Protein AF-A0A451CQ13-F1 (afdb_monomer_lite)

Sequence (108 aa):
MARILNRMGYRLRKVLKAKPQKKVVETDAIFKNIKEKATEAKSDTSVKRLSIDCKATVKIGEYSRGGKTRGDNQAVDHDMGCTEKYTPFGILDEDYIRLFAREAEQGF

pLDDT: mean 75.02, std 13.02, range [35.97, 94.0]

Structure (mmCIF, N/CA/C/O backbone):
data_AF-A0A451CQ13-F1
#
_entry.id   AF-A0A451CQ13-F1
#
loop_
_atom_site.group_PDB
_atom_site.id
_atom_site.type_symbol
_atom_site.label_atom_id
_atom_site.label_alt_id
_atom_site.label_comp_id
_atom_site.label_asym_id
_atom_site.label_entity_id
_atom_site.label_seq_id
_atom_site.pdbx_PDB_ins_code
_atom_site.Cartn_x
_atom_site.Cartn_y
_atom_site.Cartn_z
_atom_site.occupancy
_atom_site.B_iso_or_equiv
_atom_site.auth_seq_id
_atom_site.auth_comp_id
_atom_site.auth_asym_id
_atom_site.auth_atom_id
_atom_site.pdbx_PDB_model_num
ATOM 1 N N . MET A 1 1 ? 8.790 -6.235 -41.677 1.00 59.25 1 MET A N 1
ATOM 2 C CA . MET A 1 1 ? 7.982 -7.195 -40.889 1.00 59.25 1 MET A CA 1
ATOM 3 C C . MET A 1 1 ? 6.470 -6.946 -40.979 1.00 59.25 1 MET A C 1
ATOM 5 O O . MET A 1 1 ? 5.743 -7.855 -41.355 1.00 59.25 1 MET A O 1
ATOM 9 N N . ALA A 1 2 ? 5.981 -5.722 -40.732 1.00 61.91 2 ALA A N 1
ATOM 10 C CA . ALA A 1 2 ? 4.540 -5.410 -40.733 1.00 61.91 2 ALA A CA 1
ATOM 11 C C . ALA A 1 2 ? 3.788 -5.745 -42.047 1.00 61.91 2 ALA A C 1
ATOM 13 O O . ALA A 1 2 ? 2.657 -6.217 -42.004 1.00 61.91 2 ALA A O 1
ATOM 14 N N . ARG A 1 3 ? 4.418 -5.571 -43.222 1.00 77.00 3 ARG A N 1
ATOM 15 C CA . ARG A 1 3 ? 3.813 -5.896 -44.534 1.00 77.00 3 ARG A CA 1
ATOM 16 C C . ARG A 1 3 ? 3.473 -7.385 -44.713 1.00 77.00 3 ARG A C 1
ATOM 18 O O . ARG A 1 3 ? 2.450 -7.689 -45.317 1.00 77.00 3 ARG A O 1
ATOM 25 N N . ILE A 1 4 ? 4.300 -8.291 -44.185 1.00 81.75 4 ILE A N 1
ATOM 26 C CA . ILE A 1 4 ? 4.092 -9.747 -44.300 1.00 81.75 4 ILE A CA 1
ATOM 27 C C . ILE A 1 4 ? 2.927 -10.173 -43.402 1.00 81.75 4 ILE A C 1
ATOM 29 O O . ILE A 1 4 ? 1.996 -10.822 -43.870 1.00 81.75 4 ILE A O 1
ATOM 33 N N . LEU A 1 5 ? 2.929 -9.711 -42.148 1.00 80.06 5 LEU A N 1
ATOM 34 C CA . LEU A 1 5 ? 1.867 -9.976 -41.172 1.00 80.06 5 LEU A CA 1
ATOM 35 C C . LEU A 1 5 ? 0.498 -9.481 -41.666 1.00 80.06 5 LEU A C 1
ATOM 37 O O . LEU A 1 5 ? -0.483 -10.220 -41.607 1.00 80.06 5 LEU A O 1
ATOM 41 N N . ASN A 1 6 ? 0.452 -8.283 -42.256 1.00 86.81 6 ASN A N 1
ATOM 42 C CA . ASN A 1 6 ? -0.771 -7.727 -42.837 1.00 86.81 6 ASN A CA 1
ATOM 43 C C . ASN A 1 6 ? -1.283 -8.540 -44.041 1.00 86.81 6 ASN A C 1
ATOM 45 O O . ASN A 1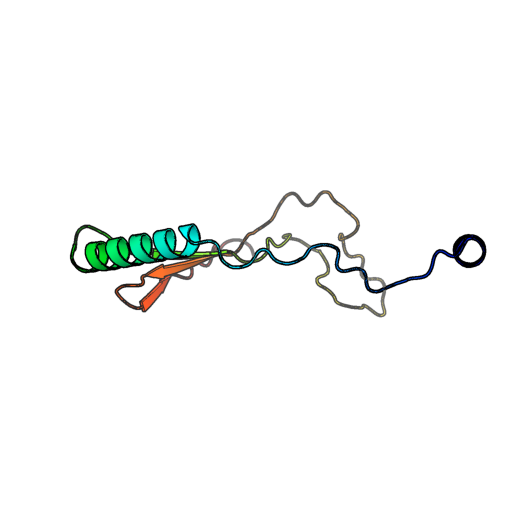 6 ? -2.495 -8.694 -44.190 1.00 86.81 6 ASN A O 1
ATOM 49 N N . ARG A 1 7 ? -0.386 -9.075 -44.889 1.00 87.12 7 ARG A N 1
ATOM 50 C CA . ARG A 1 7 ? -0.748 -9.926 -46.043 1.00 87.12 7 ARG A CA 1
ATOM 51 C C . ARG A 1 7 ? -1.281 -11.292 -45.609 1.00 87.12 7 ARG A C 1
ATOM 53 O O . ARG A 1 7 ? -2.152 -11.840 -46.269 1.00 87.12 7 ARG A O 1
ATOM 60 N N . MET A 1 8 ? -0.798 -11.799 -44.479 1.00 86.50 8 MET A N 1
ATOM 61 C CA . MET A 1 8 ? -1.299 -13.014 -43.829 1.00 86.50 8 MET A CA 1
ATOM 62 C C . MET A 1 8 ? -2.602 -12.778 -43.039 1.00 86.50 8 MET A C 1
ATOM 64 O O . MET A 1 8 ? -3.075 -13.672 -42.347 1.00 86.50 8 MET A O 1
ATOM 68 N N . GLY A 1 9 ? -3.192 -11.577 -43.119 1.00 84.25 9 GLY A N 1
ATOM 69 C CA . GLY A 1 9 ? -4.466 -11.249 -42.476 1.00 84.25 9 GLY A CA 1
ATOM 70 C C . GLY A 1 9 ? -4.366 -10.905 -40.986 1.00 84.25 9 GLY A C 1
ATOM 71 O O . GLY A 1 9 ? -5.390 -10.635 -40.350 1.00 84.25 9 GLY A O 1
ATOM 72 N N . TYR A 1 10 ? -3.159 -10.853 -40.414 1.00 82.50 10 TYR A N 1
ATOM 73 C CA . TYR A 1 10 ? -2.964 -10.384 -39.046 1.00 82.50 10 TYR A CA 1
ATOM 74 C C . TYR A 1 10 ? -3.073 -8.862 -39.015 1.00 82.50 10 TYR A C 1
ATOM 76 O 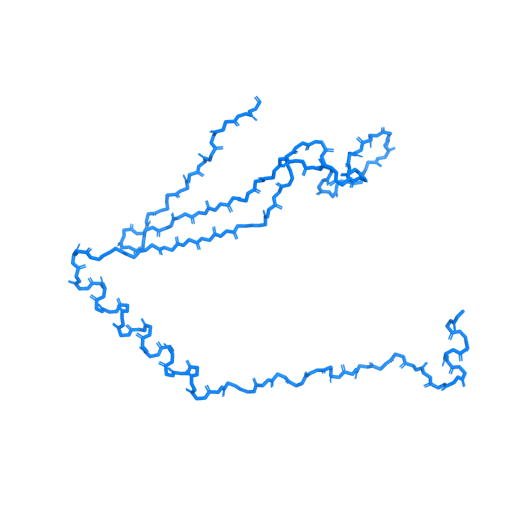O . TYR A 1 10 ? -2.245 -8.141 -39.565 1.00 82.50 10 TYR A O 1
ATOM 84 N N . ARG A 1 11 ? -4.127 -8.371 -38.366 1.00 81.69 11 ARG A N 1
ATOM 85 C CA . ARG A 1 11 ? -4.389 -6.948 -38.138 1.00 81.69 11 ARG A CA 1
ATOM 86 C C . ARG A 1 11 ? -4.549 -6.703 -36.648 1.00 81.69 11 ARG A C 1
ATOM 88 O O . ARG A 1 11 ? -5.105 -7.548 -35.943 1.00 81.69 11 ARG A O 1
ATOM 95 N N . LEU A 1 12 ? -4.109 -5.536 -36.183 1.00 76.75 12 LEU A N 1
ATOM 96 C CA . LEU A 1 12 ? -4.377 -5.086 -34.821 1.00 76.75 12 LEU A CA 1
ATOM 97 C C . LEU A 1 12 ? -5.893 -4.975 -34.633 1.00 76.75 12 LEU A C 1
ATOM 99 O O . LEU A 1 12 ? -6.555 -4.152 -35.259 1.00 76.75 12 LEU A O 1
ATOM 103 N N . ARG A 1 13 ? -6.445 -5.839 -33.787 1.00 75.88 13 ARG A N 1
ATOM 104 C CA . ARG A 1 13 ? -7.848 -5.813 -33.376 1.00 75.88 13 ARG A CA 1
ATOM 105 C C . ARG A 1 13 ? -7.892 -5.571 -31.878 1.00 75.88 13 ARG A C 1
ATOM 107 O O . ARG A 1 13 ? -7.047 -6.086 -31.148 1.00 75.88 13 ARG A O 1
ATOM 114 N N . LYS A 1 14 ? -8.886 -4.812 -31.412 1.00 74.44 14 LYS A N 1
ATOM 115 C CA . LYS A 1 14 ? -9.194 -4.751 -29.981 1.00 74.44 14 LYS A CA 1
ATOM 116 C C . LYS A 1 14 ? -9.679 -6.135 -29.556 1.00 74.44 14 LYS A C 1
ATOM 118 O O . LYS A 1 14 ? -10.825 -6.498 -29.788 1.00 74.44 14 LYS A O 1
ATOM 123 N N . VAL A 1 15 ? -8.772 -6.921 -28.993 1.00 69.44 15 VAL A N 1
ATOM 124 C CA . VAL A 1 15 ? -9.074 -8.206 -28.371 1.00 69.44 15 VAL A CA 1
ATOM 125 C C . VAL A 1 15 ? -9.272 -7.977 -26.880 1.00 69.44 15 VAL A C 1
ATOM 127 O O . VAL A 1 15 ? -8.403 -7.419 -26.208 1.00 69.44 15 VAL A O 1
ATOM 130 N N . LEU A 1 16 ? -10.421 -8.401 -26.355 1.00 67.12 16 LEU A N 1
ATOM 131 C CA . LEU A 1 16 ? -10.622 -8.513 -24.914 1.00 67.12 16 LEU A CA 1
ATOM 132 C C . LEU A 1 16 ? -9.749 -9.675 -24.430 1.00 67.12 16 LEU A C 1
ATOM 134 O O . LEU A 1 16 ? -10.156 -10.828 -24.520 1.00 67.12 16 LEU A O 1
ATOM 138 N N . LYS A 1 17 ? -8.521 -9.377 -23.983 1.00 69.12 17 LYS A N 1
ATOM 139 C CA . LYS A 1 17 ? -7.570 -10.406 -23.526 1.00 69.12 17 LYS A CA 1
ATOM 140 C C . LYS A 1 17 ? -8.103 -11.209 -22.335 1.00 69.12 17 LYS A C 1
ATOM 142 O O . LYS A 1 17 ? -7.812 -12.392 -22.229 1.00 69.12 17 LYS A O 1
ATOM 147 N N . ALA A 1 18 ? -8.897 -10.577 -21.475 1.00 67.00 18 ALA A N 1
ATOM 148 C CA . ALA A 1 18 ? -9.595 -11.218 -20.372 1.00 67.00 18 ALA A CA 1
ATOM 149 C C . ALA A 1 18 ? -10.933 -10.507 -20.142 1.00 67.00 18 ALA A C 1
ATOM 151 O O . ALA A 1 18 ? -10.999 -9.276 -20.183 1.00 67.00 18 ALA A O 1
ATOM 152 N N . LYS A 1 19 ? -12.003 -11.268 -19.895 1.00 68.25 19 LYS A N 1
ATOM 153 C CA . LYS A 1 19 ? -13.217 -10.707 -19.292 1.00 68.25 19 LYS A CA 1
ATOM 154 C C . LYS A 1 19 ? -12.940 -10.576 -17.791 1.00 68.25 19 LYS A C 1
ATOM 156 O O . LYS A 1 19 ? -12.556 -11.583 -17.197 1.00 68.25 19 LYS A O 1
ATOM 161 N N . PRO A 1 20 ? -13.110 -9.392 -17.177 1.00 66.75 20 PRO A N 1
ATOM 162 C CA . PRO A 1 20 ? -13.031 -9.262 -15.729 1.00 66.75 20 PRO A CA 1
ATOM 163 C C . PRO A 1 20 ? -14.002 -10.260 -15.104 1.00 66.75 20 PRO A C 1
ATOM 165 O O . PRO A 1 20 ? -15.175 -10.299 -15.491 1.00 66.75 20 PRO A O 1
ATOM 168 N N . GLN A 1 21 ? -13.521 -11.098 -14.190 1.00 68.31 21 GLN A N 1
ATOM 169 C CA . GLN A 1 21 ? -14.423 -11.951 -13.429 1.00 68.31 21 GLN A CA 1
ATOM 170 C C . GLN A 1 21 ? -15.335 -11.035 -12.609 1.00 68.31 21 GLN A C 1
ATOM 172 O O . GLN A 1 21 ? -14.866 -10.103 -11.953 1.00 68.31 21 GLN A O 1
ATOM 177 N N . LYS A 1 22 ? -16.654 -11.243 -12.715 1.00 70.69 22 LYS A N 1
ATOM 178 C CA . LYS A 1 22 ? -17.614 -10.532 -11.865 1.00 70.69 22 LYS A CA 1
ATOM 179 C C . LYS A 1 22 ? -17.293 -10.846 -10.402 1.00 70.69 22 LYS A C 1
ATOM 181 O O . LYS A 1 22 ? -16.784 -11.923 -10.105 1.00 70.69 22 LYS A O 1
ATOM 186 N N . LYS A 1 23 ? -17.598 -9.896 -9.515 1.00 72.38 23 LYS A N 1
ATOM 187 C CA . LYS A 1 23 ? -17.410 -10.029 -8.067 1.00 72.38 23 LYS A CA 1
ATOM 188 C C . LYS A 1 23 ? -17.946 -11.384 -7.587 1.00 72.38 23 LYS A C 1
ATOM 190 O O . LYS A 1 23 ? -19.094 -11.717 -7.876 1.00 72.38 23 LYS A O 1
ATOM 195 N N . VAL A 1 24 ? -17.097 -12.146 -6.905 1.00 80.69 24 VAL A N 1
ATOM 196 C CA . VAL A 1 24 ? -17.430 -13.467 -6.358 1.00 80.69 24 VAL A CA 1
ATOM 197 C C . VAL A 1 24 ? -17.987 -13.314 -4.937 1.00 80.69 24 VAL A C 1
ATOM 199 O O . VAL A 1 24 ? -17.655 -12.343 -4.252 1.00 80.69 24 VAL A O 1
ATOM 202 N N . VAL A 1 25 ? -18.846 -14.233 -4.492 1.00 80.06 25 VAL A N 1
ATOM 203 C CA . VAL A 1 25 ? -19.572 -14.138 -3.203 1.00 80.06 25 VAL A CA 1
ATOM 204 C C . VAL A 1 25 ? -18.606 -14.106 -2.011 1.00 80.06 25 VAL A C 1
ATOM 206 O O . VAL A 1 25 ? -18.831 -13.415 -1.019 1.00 80.06 25 VAL A O 1
ATOM 209 N N . GLU A 1 26 ? -17.467 -14.776 -2.146 1.00 86.56 26 GLU A N 1
ATOM 210 C CA . GLU A 1 26 ? -16.372 -14.819 -1.181 1.00 86.56 26 GLU A CA 1
ATOM 211 C C . GLU A 1 26 ? -15.806 -13.422 -0.897 1.00 86.56 26 GLU A C 1
ATOM 213 O O . GLU A 1 26 ? -15.391 -13.133 0.223 1.00 86.56 26 GLU A O 1
ATOM 218 N N . THR A 1 27 ? -15.844 -12.520 -1.884 1.00 84.56 27 THR A N 1
ATOM 219 C CA . THR A 1 27 ? -15.371 -11.139 -1.720 1.00 84.56 27 THR A CA 1
ATOM 220 C C . THR A 1 27 ? -16.207 -10.395 -0.676 1.00 84.56 27 THR A C 1
ATOM 222 O O . THR A 1 27 ? -15.663 -9.671 0.157 1.00 84.56 27 THR A O 1
ATOM 225 N N . ASP A 1 28 ? -17.528 -10.587 -0.686 1.00 87.00 28 ASP A N 1
ATOM 226 C CA . ASP A 1 28 ? -18.422 -9.947 0.282 1.00 87.00 28 ASP A CA 1
ATOM 227 C C . ASP A 1 28 ? -18.246 -10.531 1.689 1.00 87.00 28 ASP A C 1
ATOM 229 O O . ASP A 1 28 ? -18.251 -9.781 2.668 1.00 87.00 28 ASP A O 1
ATOM 233 N N . ALA A 1 29 ? -18.001 -11.841 1.795 1.00 91.31 29 ALA A N 1
ATOM 234 C CA . ALA A 1 29 ? -17.684 -12.494 3.064 1.00 91.31 29 ALA A CA 1
ATOM 235 C C . ALA A 1 29 ? -16.372 -11.966 3.678 1.00 91.31 29 ALA A C 1
ATOM 237 O O . ALA A 1 29 ? -16.330 -11.666 4.873 1.00 91.31 29 ALA A O 1
ATOM 238 N N . ILE A 1 30 ? -15.329 -11.772 2.861 1.00 92.19 30 ILE A N 1
ATOM 239 C CA . ILE A 1 30 ? -14.058 -11.170 3.293 1.00 92.19 30 ILE A CA 1
ATOM 240 C C . ILE A 1 30 ? -14.293 -9.754 3.830 1.00 92.19 30 ILE A C 1
ATOM 242 O O . ILE A 1 30 ? -13.851 -9.429 4.933 1.00 92.19 30 ILE A O 1
ATOM 246 N N . PHE A 1 31 ? -15.032 -8.915 3.097 1.00 91.94 31 PHE A N 1
ATOM 247 C CA . PHE A 1 31 ? -15.312 -7.548 3.542 1.00 91.94 31 PHE A CA 1
ATOM 248 C C . PHE A 1 31 ? -16.156 -7.492 4.818 1.00 91.94 31 PHE A C 1
ATOM 250 O O . PHE A 1 31 ? -15.947 -6.595 5.637 1.00 91.94 31 PHE A O 1
ATOM 257 N N . LYS A 1 32 ? -17.089 -8.433 5.010 1.00 94.00 32 LYS A N 1
ATOM 258 C CA . LYS A 1 32 ? -17.875 -8.536 6.245 1.00 94.00 32 LYS A CA 1
ATOM 259 C C . LYS A 1 32 ? -16.976 -8.839 7.448 1.00 94.00 32 LYS A C 1
ATOM 261 O O . LYS A 1 32 ? -17.011 -8.086 8.415 1.00 94.00 32 LYS A O 1
ATOM 266 N N . ASN A 1 33 ? -16.113 -9.850 7.343 1.00 93.81 33 ASN A N 1
ATOM 267 C CA . ASN A 1 33 ? -15.183 -10.222 8.414 1.00 93.81 33 ASN A CA 1
ATOM 268 C C . ASN A 1 33 ? -14.214 -9.072 8.757 1.00 93.81 33 ASN A C 1
ATOM 270 O O . ASN A 1 33 ? -14.041 -8.721 9.922 1.00 93.81 33 ASN A O 1
ATOM 274 N N . ILE A 1 34 ? -13.652 -8.396 7.745 1.00 91.00 34 ILE A N 1
ATOM 275 C CA . ILE A 1 34 ? -12.778 -7.229 7.964 1.00 91.00 34 ILE A CA 1
ATOM 276 C C . ILE A 1 34 ? -13.506 -6.124 8.746 1.00 91.00 34 ILE A C 1
ATOM 278 O O . ILE A 1 34 ? -12.912 -5.517 9.636 1.00 91.00 34 ILE A O 1
ATOM 282 N N . LYS A 1 35 ? -14.785 -5.858 8.446 1.00 90.25 35 LYS A N 1
ATOM 283 C CA . LYS A 1 35 ? -15.590 -4.858 9.173 1.00 90.25 35 LYS A CA 1
ATOM 284 C C . LYS A 1 35 ? -15.888 -5.270 10.613 1.00 90.25 35 LYS A C 1
ATOM 286 O O . LYS A 1 35 ? -15.831 -4.420 11.502 1.00 90.25 35 LYS A O 1
ATOM 291 N N . GLU A 1 36 ? -16.195 -6.543 10.843 1.00 92.06 36 GLU A N 1
ATOM 292 C CA . GLU A 1 36 ? -16.425 -7.088 12.187 1.00 92.06 36 GLU A CA 1
ATOM 293 C C . GLU A 1 36 ? -15.159 -6.934 13.037 1.00 92.06 36 GLU A C 1
ATOM 295 O O . GLU A 1 36 ? -15.184 -6.251 14.060 1.00 92.06 36 GLU A O 1
ATOM 300 N N . LYS A 1 37 ? -14.012 -7.402 12.528 1.00 88.56 37 LYS A N 1
ATOM 301 C CA . LYS A 1 37 ? -12.702 -7.245 13.181 1.00 88.56 37 LYS A CA 1
ATOM 302 C C . LYS A 1 37 ? -12.307 -5.787 13.386 1.00 88.56 37 LYS A C 1
ATOM 304 O O . LYS A 1 37 ? -11.708 -5.444 14.400 1.00 88.56 37 LYS A O 1
ATOM 309 N N . ALA A 1 38 ? -12.652 -4.910 12.444 1.00 85.94 38 ALA A N 1
ATOM 310 C CA . ALA A 1 38 ? -12.402 -3.483 12.586 1.00 85.94 38 ALA A CA 1
ATOM 311 C C . ALA A 1 38 ? -13.202 -2.853 13.728 1.00 85.94 38 ALA A C 1
ATOM 313 O O . ALA A 1 38 ? -12.693 -1.957 14.395 1.00 85.94 38 ALA A O 1
ATOM 314 N N . THR A 1 39 ? -14.434 -3.310 13.944 1.00 86.06 39 THR A N 1
ATOM 315 C CA . THR A 1 39 ? -15.286 -2.839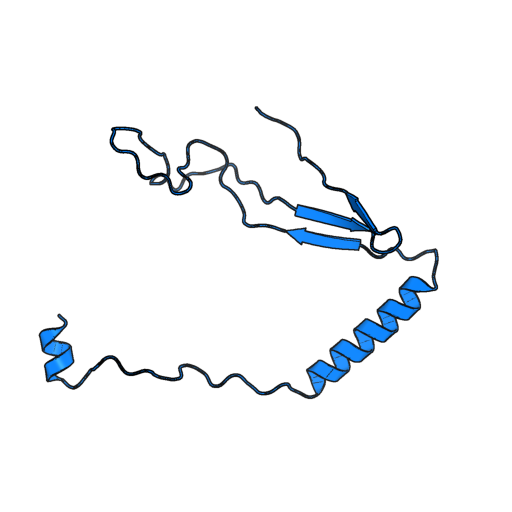 15.041 1.00 86.06 39 THR A CA 1
ATOM 316 C C . THR A 1 39 ? -14.778 -3.356 16.384 1.00 86.06 39 THR A C 1
ATOM 318 O O . THR A 1 39 ? -14.626 -2.562 17.307 1.00 86.06 39 THR A O 1
ATOM 321 N N . GLU A 1 40 ? -14.433 -4.646 16.466 1.00 86.44 40 GLU A N 1
ATOM 322 C CA . GLU A 1 40 ? -13.822 -5.255 17.659 1.00 86.44 40 GLU A CA 1
ATOM 323 C C . GLU A 1 40 ? -12.542 -4.507 18.072 1.00 86.44 40 GLU A C 1
ATOM 325 O O . GLU A 1 40 ? -12.410 -4.073 19.215 1.00 86.44 40 GLU A O 1
ATOM 330 N N . ALA A 1 41 ? -11.641 -4.258 17.115 1.00 84.25 41 ALA A N 1
ATOM 331 C CA . ALA A 1 41 ? -10.378 -3.562 17.361 1.00 84.25 41 ALA A CA 1
ATOM 332 C C . ALA A 1 41 ? -10.550 -2.103 17.815 1.00 84.25 41 ALA A C 1
ATOM 334 O 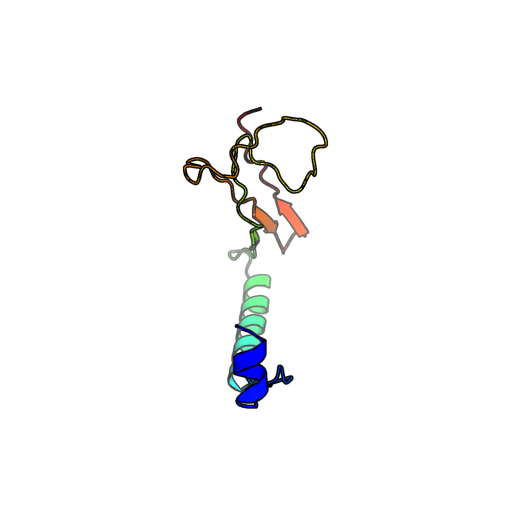O . ALA A 1 41 ? -9.677 -1.580 18.491 1.00 84.25 41 ALA A O 1
ATOM 335 N N . LYS A 1 42 ? -11.655 -1.435 17.456 1.00 81.00 42 LYS A N 1
ATOM 336 C CA . LYS A 1 42 ? -11.948 -0.074 17.938 1.00 81.00 42 LYS A CA 1
ATOM 337 C C . LYS A 1 42 ? -12.427 -0.046 19.387 1.00 81.00 42 LYS A C 1
ATOM 339 O O . LYS A 1 42 ? -12.284 0.977 20.045 1.00 81.00 42 LYS A O 1
ATOM 344 N N . SER A 1 43 ? -13.054 -1.125 19.855 1.00 82.06 43 SER A N 1
ATOM 345 C CA . SER A 1 43 ? -13.561 -1.212 21.229 1.00 82.06 43 SER A CA 1
ATOM 346 C C . SER A 1 43 ? -12.498 -1.620 22.251 1.00 82.06 43 SER A C 1
ATOM 348 O O . SER A 1 43 ? -12.674 -1.359 23.438 1.00 82.06 43 SER A O 1
ATOM 350 N N . ASP A 1 44 ? -11.408 -2.243 21.803 1.00 85.12 44 ASP A N 1
ATOM 351 C CA . ASP A 1 44 ? -10.349 -2.758 22.666 1.00 85.12 44 ASP A CA 1
ATOM 352 C C . ASP A 1 44 ? -9.156 -1.792 22.731 1.00 85.12 44 ASP A C 1
ATOM 354 O O . ASP A 1 44 ? -8.452 -1.581 21.747 1.00 85.12 44 ASP A O 1
ATOM 358 N N . THR A 1 45 ? -8.887 -1.237 23.914 1.00 80.12 45 THR A N 1
ATOM 359 C CA . THR A 1 45 ? -7.755 -0.325 24.155 1.00 80.12 45 THR A CA 1
ATOM 360 C C . THR A 1 45 ? -6.387 -1.013 24.021 1.00 80.12 45 THR A C 1
ATOM 362 O O . THR A 1 45 ? -5.372 -0.332 23.879 1.00 80.12 45 THR A O 1
ATOM 365 N N . SER A 1 46 ? -6.330 -2.350 24.074 1.00 88.00 46 SER A N 1
ATOM 366 C CA . SER A 1 46 ? -5.088 -3.118 23.908 1.00 88.00 46 SER A CA 1
ATOM 367 C C . SER A 1 46 ? -4.665 -3.288 22.444 1.00 88.00 46 SER A C 1
ATOM 369 O O . SER A 1 46 ? -3.512 -3.630 22.170 1.00 88.00 46 SER A O 1
ATOM 371 N N . VAL A 1 47 ? -5.568 -3.015 21.497 1.00 83.81 47 VAL A N 1
ATOM 372 C CA . VAL A 1 47 ? -5.335 -3.165 20.059 1.00 83.81 47 VAL A CA 1
ATOM 373 C C . VAL A 1 47 ? -5.149 -1.791 19.417 1.00 83.81 47 VAL A C 1
ATOM 375 O O . VAL A 1 47 ? -5.886 -0.851 19.691 1.00 83.81 47 VAL A O 1
ATOM 378 N N . LYS A 1 48 ? -4.155 -1.667 18.529 1.00 83.38 48 LYS A N 1
ATOM 379 C CA . LYS A 1 48 ? -3.884 -0.440 17.764 1.00 83.38 48 LYS A CA 1
ATOM 380 C C . LYS A 1 48 ? -4.062 -0.667 16.271 1.00 83.38 48 LYS A C 1
ATOM 382 O O . LYS A 1 48 ? -3.568 -1.655 15.728 1.00 83.38 48 LYS A O 1
ATOM 387 N N . ARG A 1 49 ? -4.734 0.270 15.596 1.00 84.25 49 ARG A N 1
ATOM 388 C CA . ARG A 1 49 ? -4.904 0.260 14.138 1.00 84.25 49 ARG A CA 1
ATOM 389 C C . ARG A 1 49 ? -3.908 1.202 13.472 1.00 84.25 49 ARG A C 1
ATOM 391 O O . ARG A 1 49 ? -3.946 2.413 13.671 1.00 84.25 49 ARG A O 1
ATOM 398 N N . LEU A 1 50 ? -3.039 0.625 12.648 1.00 86.19 50 LEU A N 1
ATOM 399 C CA . LEU A 1 50 ? -2.057 1.355 11.855 1.00 86.19 50 LEU A CA 1
ATOM 400 C C . LEU A 1 50 ? -2.299 1.088 10.370 1.00 86.19 50 LEU A C 1
ATOM 402 O O . LEU A 1 50 ? -2.473 -0.060 9.962 1.00 86.19 50 LEU A O 1
ATOM 406 N N . SER A 1 51 ? -2.263 2.145 9.568 1.00 86.19 51 SER A N 1
ATOM 407 C CA . SER A 1 51 ? -2.248 2.069 8.110 1.00 86.19 51 SER A CA 1
ATOM 408 C C . SER A 1 51 ? -0.851 2.404 7.603 1.00 86.19 51 SER A C 1
ATOM 410 O O . SER A 1 51 ? -0.226 3.351 8.078 1.00 86.19 51 SER A O 1
ATOM 412 N N . ILE A 1 52 ? -0.338 1.609 6.667 1.00 88.44 52 ILE A N 1
ATOM 413 C CA . ILE A 1 52 ? 1.001 1.775 6.098 1.00 88.44 52 ILE A CA 1
ATOM 414 C C . ILE A 1 52 ? 0.869 1.814 4.577 1.00 88.44 52 ILE A C 1
ATOM 416 O O . ILE A 1 52 ? 0.324 0.883 3.985 1.00 88.44 52 ILE A O 1
ATOM 420 N N . ASP A 1 53 ? 1.379 2.872 3.949 1.00 86.38 53 ASP A N 1
ATOM 421 C CA . ASP A 1 53 ? 1.446 3.008 2.488 1.00 86.38 53 ASP A CA 1
ATOM 422 C C . ASP A 1 53 ? 2.904 3.131 2.046 1.00 86.38 53 ASP A C 1
ATOM 424 O O . ASP A 1 53 ? 3.632 3.990 2.544 1.00 86.38 53 ASP A O 1
ATOM 428 N N . CYS A 1 54 ? 3.317 2.296 1.093 1.00 81.62 54 CYS A N 1
ATOM 429 C CA . CYS A 1 54 ? 4.650 2.335 0.496 1.00 81.62 54 CYS A CA 1
ATOM 430 C C . CYS A 1 54 ? 4.566 2.920 -0.917 1.00 81.62 54 CYS A C 1
ATOM 432 O O . CYS A 1 54 ? 3.736 2.512 -1.730 1.00 81.62 54 CYS A O 1
ATOM 434 N N . LYS A 1 55 ? 5.460 3.855 -1.239 1.00 82.69 55 LYS A N 1
ATOM 435 C CA . LYS A 1 55 ? 5.595 4.420 -2.587 1.00 82.69 55 LYS A CA 1
ATOM 436 C C . LYS A 1 55 ? 6.557 3.602 -3.444 1.00 82.69 55 LYS A C 1
ATOM 438 O O . LYS A 1 55 ? 7.110 2.595 -3.017 1.00 82.69 55 LYS A O 1
ATOM 443 N N . ALA A 1 56 ? 6.733 4.033 -4.691 1.00 79.81 56 ALA A N 1
ATOM 444 C CA . ALA A 1 56 ? 7.684 3.415 -5.602 1.00 79.81 56 ALA A CA 1
ATOM 445 C C . ALA A 1 56 ? 9.109 3.478 -5.033 1.00 79.81 56 ALA A C 1
ATOM 447 O O . ALA A 1 56 ? 9.544 4.520 -4.540 1.00 79.81 56 ALA A O 1
ATOM 448 N N . THR A 1 57 ? 9.838 2.369 -5.148 1.00 81.75 57 THR A N 1
ATOM 449 C CA . THR A 1 57 ? 11.264 2.322 -4.838 1.00 81.75 57 THR A CA 1
ATOM 450 C C . THR A 1 57 ? 12.021 3.271 -5.758 1.00 81.75 57 THR A C 1
ATOM 452 O O . THR A 1 57 ? 11.916 3.194 -6.983 1.00 81.75 57 THR A O 1
ATOM 455 N N . VAL A 1 58 ? 12.817 4.147 -5.164 1.00 79.62 58 VAL A N 1
ATOM 456 C CA . VAL A 1 58 ? 13.670 5.092 -5.865 1.00 79.62 58 VAL A CA 1
ATOM 457 C C . VAL A 1 58 ? 15.127 4.659 -5.767 1.00 79.62 58 VAL A C 1
ATOM 459 O O . VAL A 1 58 ? 15.597 4.240 -4.713 1.00 79.62 58 VAL A O 1
ATOM 462 N N . LYS A 1 59 ? 15.848 4.755 -6.884 1.00 80.25 59 LYS A N 1
ATOM 463 C CA . LYS A 1 59 ? 17.306 4.618 -6.901 1.00 80.25 59 LYS A CA 1
ATOM 464 C C . LYS A 1 59 ? 17.927 5.871 -6.282 1.00 80.25 59 LYS A C 1
ATOM 466 O O . LYS A 1 59 ? 17.506 6.985 -6.621 1.00 80.25 59 LYS A O 1
ATOM 471 N N . ILE A 1 60 ? 18.889 5.678 -5.389 1.00 79.00 60 ILE A N 1
ATOM 472 C CA . ILE A 1 60 ? 19.684 6.751 -4.791 1.00 79.00 60 ILE A CA 1
ATOM 473 C C . ILE A 1 60 ? 20.954 6.919 -5.639 1.00 79.00 60 ILE A C 1
ATOM 475 O O . ILE A 1 60 ? 21.565 5.924 -6.026 1.00 79.00 60 ILE A O 1
ATOM 479 N N . GLY A 1 61 ? 21.290 8.158 -6.013 1.00 73.12 61 GLY A N 1
ATOM 480 C CA . GLY A 1 61 ? 22.418 8.497 -6.897 1.00 73.12 61 GLY A CA 1
ATOM 481 C C . GLY A 1 61 ? 22.024 9.303 -8.144 1.00 73.12 61 GLY A C 1
ATOM 482 O O . GLY A 1 61 ? 20.872 9.719 -8.288 1.00 73.12 61 GLY A O 1
ATOM 483 N N . GLU A 1 62 ? 22.980 9.501 -9.059 1.00 70.75 62 GLU A N 1
ATOM 484 C CA . GLU A 1 62 ? 22.878 10.330 -10.279 1.00 70.75 62 GLU A CA 1
ATOM 485 C C . GLU A 1 62 ? 22.047 9.674 -11.405 1.00 70.75 62 GLU A C 1
ATOM 487 O O . GLU A 1 62 ? 22.458 9.535 -12.560 1.00 70.75 62 GLU A O 1
ATOM 492 N N . TYR A 1 63 ? 20.833 9.252 -11.059 1.00 72.62 63 TYR A N 1
ATOM 493 C CA . TYR A 1 63 ? 19.858 8.683 -11.982 1.00 72.62 63 TYR A CA 1
ATOM 494 C C . TYR A 1 63 ? 18.869 9.765 -12.420 1.00 72.62 63 TYR A C 1
ATOM 496 O O . TYR A 1 63 ? 18.172 10.362 -11.595 1.00 72.62 63 TYR A O 1
ATOM 504 N N . SER A 1 64 ? 18.760 9.997 -13.729 1.00 67.00 64 SER A N 1
ATOM 505 C CA . SER A 1 64 ? 17.772 10.931 -14.278 1.00 67.00 64 SER A CA 1
ATOM 506 C C . SER A 1 64 ? 16.344 10.432 -14.030 1.00 67.00 64 SER A C 1
ATOM 508 O O . SER A 1 64 ? 16.029 9.261 -14.238 1.00 67.00 64 SER A O 1
ATOM 510 N N . ARG A 1 65 ? 15.448 11.331 -13.602 1.00 65.25 65 ARG A N 1
ATOM 511 C CA . ARG A 1 65 ? 14.028 11.033 -13.319 1.00 65.25 65 ARG A CA 1
ATOM 512 C C . ARG A 1 65 ? 13.077 11.721 -14.299 1.00 65.25 65 ARG A C 1
ATOM 514 O O . ARG A 1 65 ? 12.018 12.207 -13.913 1.00 65.25 65 ARG A O 1
ATOM 521 N N . GLY A 1 66 ? 13.461 11.751 -15.575 1.00 60.50 66 GLY A N 1
ATOM 522 C CA . GLY A 1 66 ? 12.583 12.192 -16.666 1.00 60.50 66 GLY A CA 1
ATOM 523 C C . GLY A 1 66 ? 12.852 13.597 -17.209 1.00 60.50 66 GLY A C 1
ATOM 524 O O . GLY A 1 66 ? 11.990 14.160 -17.883 1.00 60.50 66 GLY A O 1
ATOM 525 N N . GLY A 1 67 ? 14.036 14.163 -16.964 1.00 59.81 67 GLY A N 1
ATOM 526 C CA . GLY A 1 67 ? 14.478 15.379 -17.647 1.00 59.81 67 GLY A CA 1
ATOM 527 C C . GLY A 1 67 ? 14.973 15.070 -19.062 1.00 59.81 67 GLY A C 1
ATOM 528 O O . GLY A 1 67 ? 15.731 14.124 -19.258 1.00 59.81 67 GLY A O 1
ATOM 529 N N . LYS A 1 68 ? 14.576 15.876 -20.055 1.00 56.94 68 LYS A N 1
ATOM 530 C CA . LYS A 1 68 ? 15.277 15.937 -21.347 1.00 56.94 68 LYS A CA 1
ATOM 531 C C . LYS A 1 68 ? 16.320 17.044 -21.269 1.00 56.94 68 LYS A C 1
ATOM 533 O O . LYS A 1 68 ? 15.960 18.219 -21.240 1.00 56.94 68 LYS A O 1
ATOM 538 N N . THR A 1 69 ? 17.593 16.682 -21.241 1.00 55.34 69 THR A N 1
ATOM 539 C CA . THR A 1 69 ? 18.708 17.628 -21.319 1.00 55.34 69 THR A CA 1
ATOM 540 C C . THR A 1 69 ? 19.024 17.951 -22.782 1.00 55.34 69 THR A C 1
ATOM 542 O O . THR A 1 69 ? 19.030 17.076 -23.642 1.00 55.34 69 THR A O 1
ATOM 545 N N . ARG A 1 70 ? 19.258 19.235 -23.084 1.00 63.03 70 ARG A N 1
ATOM 546 C CA . ARG A 1 70 ? 19.769 19.711 -24.387 1.00 63.03 70 ARG A CA 1
ATOM 547 C C . ARG A 1 70 ? 21.312 19.709 -24.456 1.00 63.03 70 ARG A C 1
ATOM 549 O O . ARG A 1 70 ? 21.858 20.273 -25.396 1.00 63.03 70 ARG A O 1
ATOM 556 N N . GLY A 1 71 ? 21.996 19.115 -23.473 1.00 63.88 71 GLY A N 1
ATOM 557 C CA . GLY A 1 71 ? 23.460 19.070 -23.354 1.00 63.88 71 GLY A CA 1
ATOM 558 C C . GLY A 1 71 ? 23.968 17.742 -22.778 1.00 63.88 71 GLY A C 1
ATOM 559 O O . GLY A 1 71 ? 23.159 16.882 -22.426 1.00 63.88 71 GLY A O 1
ATOM 560 N N . ASP A 1 72 ? 25.291 17.603 -22.667 1.00 58.88 72 ASP A N 1
ATOM 561 C CA . ASP A 1 72 ? 26.030 16.349 -22.412 1.00 58.88 72 ASP A CA 1
ATOM 562 C C . ASP A 1 72 ? 26.022 15.856 -20.948 1.00 58.88 72 ASP A C 1
ATOM 564 O O . ASP A 1 72 ? 27.020 15.344 -20.442 1.00 58.88 72 ASP A O 1
ATOM 568 N N . ASN A 1 73 ? 24.904 15.981 -20.231 1.00 62.03 73 ASN A N 1
ATOM 569 C CA . ASN A 1 73 ? 24.819 15.392 -18.892 1.00 62.03 73 ASN A CA 1
ATOM 570 C C . ASN A 1 73 ? 24.664 13.869 -19.000 1.00 62.03 73 ASN A C 1
ATOM 572 O O . ASN A 1 73 ? 23.624 13.375 -19.440 1.00 62.03 73 ASN A O 1
ATOM 576 N N . GLN A 1 74 ? 25.693 13.139 -18.568 1.00 60.62 74 GLN A N 1
ATOM 577 C CA . GLN A 1 74 ? 25.685 11.683 -18.464 1.00 60.62 74 GLN A CA 1
ATOM 578 C C . GLN A 1 74 ? 24.890 11.272 -17.222 1.00 60.62 74 GLN A C 1
ATOM 580 O O . GLN A 1 74 ? 25.354 11.424 -16.099 1.00 60.62 74 GLN A O 1
ATOM 585 N N . ALA A 1 75 ? 23.667 10.785 -17.416 1.00 63.84 75 ALA A N 1
ATOM 586 C CA . ALA A 1 75 ? 22.969 10.061 -16.364 1.00 63.84 75 ALA A CA 1
ATOM 587 C C . ALA A 1 75 ? 23.519 8.631 -16.293 1.00 63.84 75 ALA A C 1
ATOM 589 O O . ALA A 1 75 ? 23.808 8.013 -17.317 1.00 63.84 75 ALA A O 1
ATOM 590 N N . VAL A 1 76 ? 23.611 8.081 -15.085 1.00 66.19 76 VAL A N 1
ATOM 591 C CA . VAL A 1 76 ? 24.054 6.693 -14.843 1.00 66.19 76 VAL A CA 1
ATOM 592 C C . VAL A 1 76 ? 22.878 5.714 -15.032 1.00 66.19 76 VAL A C 1
ATOM 594 O O . VAL A 1 76 ? 22.869 4.588 -14.549 1.00 66.19 76 VAL A O 1
ATOM 597 N N . ASP A 1 77 ? 21.816 6.128 -15.729 1.00 61.69 77 ASP A N 1
ATOM 598 C CA . ASP A 1 77 ? 20.580 5.356 -15.896 1.00 61.69 77 ASP A CA 1
ATOM 599 C C . ASP A 1 77 ? 20.739 4.111 -16.778 1.00 61.69 77 ASP A C 1
ATOM 601 O O . ASP A 1 77 ? 19.955 3.167 -16.640 1.00 61.69 77 ASP A O 1
ATOM 605 N N . HIS A 1 78 ? 21.789 4.072 -17.601 1.00 62.94 78 HIS A N 1
ATOM 606 C CA . HIS A 1 78 ? 22.208 2.896 -18.363 1.00 62.94 78 HIS A CA 1
ATOM 607 C C . HIS A 1 78 ? 23.043 1.889 -17.556 1.00 62.94 78 HIS A C 1
ATOM 609 O O . HIS A 1 78 ? 23.171 0.739 -17.982 1.00 62.94 78 HIS A O 1
ATOM 615 N N . ASP A 1 79 ? 23.543 2.274 -16.380 1.00 62.88 79 ASP A N 1
ATOM 616 C CA . ASP A 1 79 ? 24.227 1.372 -15.461 1.00 62.88 79 ASP A CA 1
ATOM 617 C C . ASP A 1 79 ? 23.207 0.710 -14.524 1.00 62.88 79 ASP A C 1
ATOM 619 O O . ASP A 1 79 ? 22.533 1.319 -13.685 1.00 62.88 79 ASP A O 1
ATOM 623 N N . MET A 1 80 ? 23.062 -0.605 -14.677 1.00 61.56 80 MET A N 1
ATOM 624 C CA . MET A 1 80 ? 22.113 -1.403 -13.894 1.00 61.56 80 MET A CA 1
ATOM 625 C C . MET A 1 80 ? 22.615 -1.714 -12.472 1.00 61.56 80 MET A C 1
ATOM 627 O O . MET A 1 80 ? 21.889 -2.329 -11.691 1.00 61.56 80 MET A O 1
ATOM 631 N N . GLY A 1 81 ? 23.822 -1.260 -12.118 1.00 65.38 81 GLY A N 1
ATOM 632 C CA . GLY A 1 81 ? 24.529 -1.539 -10.864 1.00 65.38 81 GLY A CA 1
ATOM 633 C C . GLY A 1 81 ? 24.116 -0.691 -9.658 1.00 65.38 81 GLY A C 1
ATOM 634 O O . GLY A 1 81 ? 24.895 -0.562 -8.722 1.00 65.38 81 GLY A O 1
ATOM 635 N N . CYS A 1 82 ? 22.918 -0.101 -9.654 1.00 67.06 82 CYS A N 1
ATOM 636 C CA . CYS A 1 82 ? 22.428 0.671 -8.511 1.00 67.06 82 CYS A CA 1
ATOM 637 C C . CYS A 1 82 ? 22.287 -0.220 -7.265 1.00 67.06 82 CYS A C 1
ATOM 639 O O . CYS A 1 82 ? 21.340 -1.012 -7.166 1.00 67.06 82 CYS A O 1
ATOM 641 N N . THR A 1 83 ? 23.230 -0.074 -6.334 1.00 70.56 83 THR A N 1
ATOM 642 C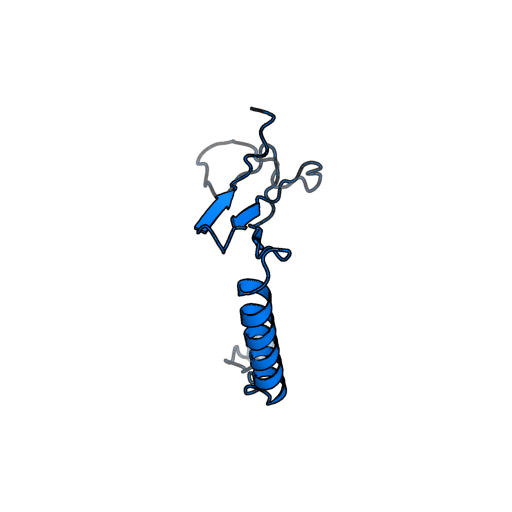 CA . THR A 1 83 ? 23.292 -0.794 -5.057 1.00 70.56 83 THR A CA 1
ATOM 643 C C . THR A 1 83 ? 22.315 -0.220 -4.038 1.00 70.56 83 THR A C 1
ATOM 645 O O . THR A 1 83 ? 21.635 -0.978 -3.349 1.00 70.56 83 THR A O 1
ATOM 648 N N . GLU A 1 84 ? 22.185 1.106 -3.986 1.00 82.00 84 GLU A N 1
ATOM 649 C CA . GLU A 1 84 ? 21.389 1.801 -2.979 1.00 82.00 84 GLU A CA 1
ATOM 650 C C . GLU A 1 84 ? 20.019 2.241 -3.512 1.00 82.00 84 GLU A C 1
ATOM 652 O O . GLU A 1 84 ? 19.884 3.005 -4.474 1.00 82.00 84 GLU A O 1
ATOM 657 N N . LYS A 1 85 ? 18.960 1.726 -2.884 1.00 83.56 85 LYS A N 1
ATOM 658 C CA . LYS A 1 85 ? 17.568 1.991 -3.251 1.00 83.56 85 LYS A CA 1
ATOM 659 C C . LYS A 1 85 ? 16.761 2.265 -1.998 1.00 83.56 85 LYS A C 1
ATOM 661 O O . LYS A 1 85 ? 16.906 1.566 -1.001 1.00 83.56 85 LYS A O 1
ATOM 666 N N . TYR A 1 86 ? 15.851 3.222 -2.085 1.00 82.00 86 TYR A N 1
ATOM 667 C CA . TYR A 1 86 ? 14.998 3.615 -0.978 1.00 82.00 86 TYR A CA 1
ATOM 668 C C . TYR A 1 86 ? 13.529 3.472 -1.356 1.00 82.00 86 TYR A C 1
ATOM 670 O O . TYR A 1 86 ? 13.119 3.882 -2.438 1.00 82.00 86 TYR A O 1
ATOM 678 N N . THR A 1 87 ? 12.718 2.897 -0.474 1.00 81.12 87 THR A N 1
ATOM 679 C CA . THR A 1 87 ? 11.264 2.823 -0.665 1.00 81.12 87 THR A CA 1
ATOM 680 C C . THR A 1 87 ? 10.611 3.657 0.426 1.00 81.12 87 THR A C 1
ATOM 682 O O . THR A 1 87 ? 10.564 3.201 1.568 1.00 81.12 87 THR A O 1
ATOM 685 N N . PRO A 1 88 ? 10.136 4.875 0.114 1.00 82.06 88 PRO A N 1
ATOM 686 C CA . PRO A 1 88 ? 9.473 5.695 1.110 1.00 82.06 88 PRO A CA 1
ATOM 687 C C . PRO A 1 88 ? 8.167 5.034 1.538 1.00 82.06 88 PRO A C 1
ATOM 689 O O . PRO A 1 88 ? 7.419 4.526 0.697 1.00 82.06 88 PRO A O 1
ATOM 692 N N . PHE A 1 89 ? 7.873 5.091 2.832 1.00 79.69 89 PHE A N 1
ATOM 693 C CA . PHE A 1 89 ? 6.602 4.644 3.382 1.00 79.69 89 PHE A CA 1
ATOM 694 C C . PHE A 1 89 ? 6.094 5.625 4.438 1.00 79.69 89 PHE A C 1
ATOM 696 O O . PHE A 1 89 ? 6.876 6.291 5.115 1.00 79.69 89 PHE A O 1
ATOM 703 N N . GLY A 1 90 ? 4.775 5.733 4.555 1.00 82.38 90 GLY A N 1
ATOM 704 C CA . GLY A 1 90 ? 4.104 6.509 5.594 1.00 82.38 90 GLY A CA 1
ATOM 705 C C . GLY A 1 90 ? 3.336 5.588 6.530 1.00 82.38 90 GLY A C 1
ATOM 706 O O . GLY A 1 90 ? 2.760 4.604 6.070 1.00 82.38 90 GLY A O 1
ATOM 707 N N . ILE A 1 91 ? 3.317 5.914 7.825 1.00 87.56 91 ILE A N 1
ATOM 708 C CA . ILE A 1 91 ? 2.512 5.213 8.831 1.00 87.56 91 ILE A CA 1
ATOM 709 C C . ILE A 1 91 ? 1.463 6.185 9.368 1.00 87.56 91 ILE A C 1
ATOM 711 O O . ILE A 1 91 ? 1.792 7.288 9.796 1.00 87.56 91 ILE A O 1
ATOM 715 N N . LEU A 1 92 ? 0.201 5.779 9.366 1.00 85.94 92 LEU A N 1
ATOM 716 C CA . LEU A 1 92 ? -0.923 6.527 9.914 1.00 85.94 92 LEU A CA 1
ATOM 717 C C . LEU A 1 92 ? -1.512 5.762 11.099 1.00 85.94 92 LEU A C 1
ATOM 719 O O . LEU A 1 92 ? -1.907 4.607 10.956 1.00 85.94 92 LEU A O 1
ATOM 723 N N . ASP A 1 93 ? -1.607 6.428 12.246 1.00 86.25 93 ASP A N 1
ATOM 724 C CA . ASP A 1 93 ? -2.451 5.990 13.356 1.00 86.25 93 ASP A CA 1
ATOM 725 C C . ASP A 1 93 ? -3.900 6.377 13.050 1.00 86.25 93 ASP A C 1
ATOM 727 O O . ASP A 1 93 ? -4.225 7.564 12.927 1.00 86.25 93 ASP A O 1
ATOM 731 N N . GLU A 1 94 ? -4.754 5.369 12.868 1.00 80.50 94 GLU A N 1
ATOM 732 C CA . GLU A 1 94 ? -6.155 5.567 12.490 1.00 80.50 94 GLU A CA 1
ATOM 733 C C . GLU A 1 94 ? -7.017 6.079 13.651 1.00 80.50 94 GLU A C 1
ATOM 735 O O . GLU A 1 94 ? -8.046 6.707 13.398 1.00 80.50 94 GLU A O 1
ATOM 740 N N . ASP A 1 95 ? -6.612 5.849 14.903 1.00 82.31 95 ASP A N 1
ATOM 741 C CA . ASP A 1 95 ? -7.418 6.203 16.076 1.00 82.31 95 ASP A CA 1
ATOM 742 C C . ASP A 1 95 ? -7.338 7.704 16.362 1.00 82.31 95 ASP A C 1
ATOM 744 O O . ASP A 1 95 ? -8.339 8.348 16.675 1.00 82.31 95 ASP A O 1
ATOM 748 N N . TYR A 1 96 ? -6.136 8.271 16.228 1.00 81.31 96 TYR A N 1
ATOM 749 C CA . TYR A 1 96 ? -5.873 9.691 16.477 1.00 81.31 96 TYR A CA 1
ATOM 750 C C . TYR A 1 96 ? -5.708 10.514 15.196 1.00 81.31 96 TYR A C 1
ATOM 752 O O . TYR A 1 96 ? -5.421 11.708 15.279 1.00 81.31 96 TYR A O 1
ATOM 760 N N . ILE A 1 97 ? -5.865 9.886 14.021 1.00 79.00 97 ILE A N 1
ATOM 761 C CA . ILE A 1 97 ? -5.649 10.496 12.697 1.00 79.00 97 ILE A CA 1
ATOM 762 C C . ILE A 1 97 ? -4.288 11.210 12.669 1.00 79.00 97 ILE A C 1
ATOM 764 O O . ILE A 1 97 ? -4.152 12.371 12.280 1.00 79.00 97 ILE A O 1
ATOM 768 N N . ARG A 1 98 ? -3.255 10.513 13.153 1.00 82.12 98 ARG A N 1
ATOM 769 C CA . ARG A 1 98 ? -1.907 11.067 13.273 1.00 82.12 98 ARG A CA 1
ATOM 770 C C . ARG A 1 98 ? -0.979 10.388 12.286 1.00 82.12 98 ARG A C 1
ATOM 772 O O . ARG A 1 98 ? -0.709 9.194 12.385 1.00 82.12 98 ARG A O 1
ATOM 779 N N . LEU A 1 99 ? -0.481 11.171 11.335 1.00 77.69 99 LEU A N 1
ATOM 780 C CA . LEU A 1 99 ? 0.522 10.712 10.387 1.00 77.69 99 LEU A CA 1
ATOM 781 C C . LEU A 1 99 ? 1.898 10.739 11.056 1.00 77.69 99 LEU A C 1
ATOM 783 O O . LEU A 1 99 ? 2.416 11.799 11.406 1.00 77.69 99 LEU A O 1
ATOM 787 N N . PHE A 1 100 ? 2.497 9.567 11.200 1.00 71.88 100 PHE A N 1
ATOM 788 C CA . PHE A 1 100 ? 3.905 9.399 11.510 1.00 71.88 100 PHE A CA 1
ATOM 789 C C . PHE A 1 100 ? 4.646 9.230 10.182 1.00 71.88 100 PHE A C 1
ATOM 791 O O . PHE A 1 100 ? 4.902 8.122 9.708 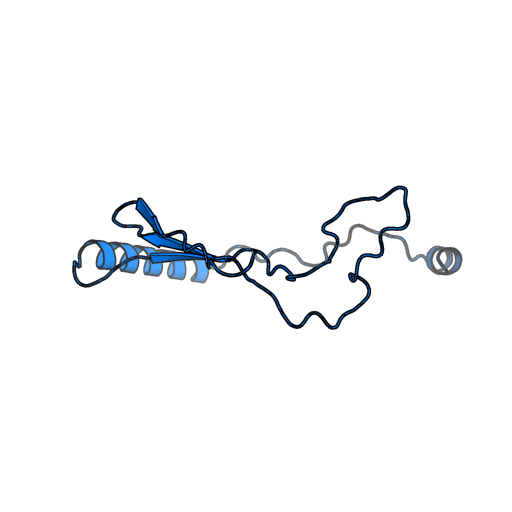1.00 71.88 100 PHE A O 1
ATOM 798 N N . ALA A 1 101 ? 4.955 10.354 9.535 1.00 64.19 101 ALA A N 1
ATOM 799 C CA . ALA A 1 101 ? 5.954 10.362 8.478 1.00 64.19 101 ALA A CA 1
ATOM 800 C C . ALA A 1 101 ? 7.313 10.184 9.159 1.00 64.19 101 ALA A C 1
ATOM 802 O O . ALA A 1 101 ? 7.748 11.055 9.909 1.00 64.19 101 ALA A O 1
ATOM 803 N N . ARG A 1 102 ? 7.966 9.040 8.952 1.00 51.41 102 ARG A N 1
ATOM 804 C CA . ARG A 1 102 ? 9.384 8.931 9.279 1.00 51.41 102 ARG A CA 1
ATOM 805 C C . ARG A 1 102 ? 10.144 9.373 8.039 1.00 51.41 102 ARG A C 1
ATOM 807 O O . ARG A 1 102 ? 10.226 8.633 7.061 1.00 51.41 102 ARG A O 1
ATOM 814 N N . GLU A 1 103 ? 10.668 10.592 8.075 1.00 49.84 103 GLU A N 1
ATOM 815 C CA . GLU A 1 103 ? 11.858 10.898 7.295 1.00 49.84 103 GLU A CA 1
ATOM 816 C C . GLU A 1 103 ? 12.930 9.919 7.777 1.00 49.84 103 GLU A C 1
ATOM 818 O O . GLU A 1 103 ? 13.317 9.921 8.947 1.00 49.84 103 GLU A O 1
ATOM 823 N N . ALA A 1 104 ? 13.352 9.002 6.909 1.00 44.75 104 ALA A N 1
ATOM 824 C CA . ALA A 1 104 ? 14.640 8.365 7.098 1.00 44.75 104 ALA A CA 1
ATOM 825 C C . ALA A 1 104 ? 15.682 9.419 6.720 1.00 44.75 104 ALA A C 1
ATOM 827 O O . ALA A 1 104 ? 16.165 9.460 5.591 1.00 44.75 104 ALA A O 1
ATOM 828 N N . GLU A 1 105 ? 15.953 10.337 7.645 1.00 42.34 105 GLU A N 1
ATOM 829 C CA . GLU A 1 105 ? 17.184 11.106 7.598 1.00 42.34 105 GLU A CA 1
ATOM 830 C C . GLU A 1 105 ? 18.352 10.114 7.629 1.00 42.34 105 GLU A C 1
ATOM 832 O O . GLU A 1 105 ? 18.493 9.346 8.582 1.00 42.34 105 GLU A O 1
ATOM 837 N N . GLN A 1 106 ? 19.167 10.112 6.575 1.00 36.84 106 GLN A N 1
ATOM 838 C CA . GLN A 1 106 ? 20.575 10.519 6.646 1.00 36.84 106 GLN A CA 1
ATOM 839 C C . GLN A 1 106 ? 21.216 10.470 5.250 1.00 36.84 106 GLN A C 1
ATOM 841 O O . GLN A 1 106 ? 21.185 9.437 4.588 1.00 36.84 106 GLN A O 1
ATOM 846 N N . GLY A 1 107 ? 21.823 11.592 4.845 1.00 36.19 107 GLY A N 1
ATOM 847 C CA . GLY A 1 107 ? 22.738 11.683 3.702 1.00 36.19 107 GLY A CA 1
ATOM 848 C C . GLY A 1 107 ? 22.310 12.670 2.617 1.00 36.19 107 GLY A C 1
ATOM 849 O O . GLY A 1 107 ? 21.962 12.247 1.517 1.00 36.19 107 GLY A O 1
ATOM 850 N N . PHE A 1 108 ? 22.333 13.969 2.932 1.00 35.97 108 PHE A N 1
ATOM 851 C CA . PHE A 1 108 ? 22.657 14.985 1.923 1.00 35.97 108 PHE A CA 1
ATOM 852 C C . PHE A 1 108 ? 24.172 15.026 1.727 1.00 35.97 108 PHE A C 1
ATOM 854 O O . PHE A 1 108 ? 24.883 14.837 2.743 1.00 35.97 108 PHE A O 1
#

Foldseek 3Di:
DVVVCVVVVNDDDPDPPDDPDPDDPVNVVVVVVVVVVVVVQLVDPVHWDKDKDKDDKDQPDQADPDDDDPDDDDGCNVPPPRPDIDIAMWMAGPNVRDIDRDDPDDDD

Radius of gyration: 24.75 Å; chains: 1; bounding box: 46×34×70 Å

Secondary structure (DSSP, 8-state):
-HHHHHHTT-------S-PPPPPPHHHHHHHHHHHHHHHHHHH-TT---EEEEE---EE-SS--SS---SS----GGG------EE--EEEEETTTTEEEE-------